Protein AF-A0A4Y2P476-F1 (afdb_monomer)

Secondary structure (DSSP, 8-state):
-HHHHHHHHHHHHHHHHHHHHHHHHHHHHHHHHHHHS---SHHHHHHHHHHHHHH--HHHHHHHHHHHHHHHHHHHHTTT-------

Organism: Araneus ventricosus (NCBI:txid182803)

Mean predicted aligned error: 11.37 Å

Nearest PDB structures (foldseek):
  5j0l-assembly1_A  TM=4.330E-01  e=9.717E+00  synthetic construct

pLDDT: mean 73.19, std 14.86, range [38.34, 90.94]

Radius o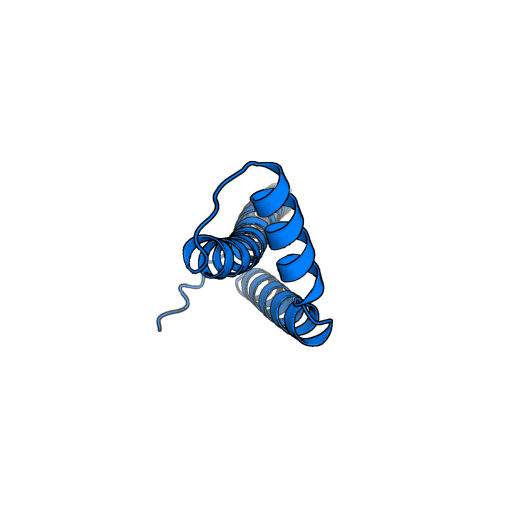f gyration: 17.61 Å; Cα contacts (8 Å, |Δi|>4): 32; chains: 1; bounding box: 45×26×41 Å

Solvent-accessible surface area (backbone atoms only — not comparable to full-atom values): 5103 Å² total; per-residue (Å²): 118,64,68,61,55,52,50,50,56,46,50,56,53,46,53,56,50,52,55,45,50,56,50,48,49,56,49,51,53,52,46,57,58,54,75,72,48,92,73,90,47,73,67,54,47,54,51,49,53,53,52,52,58,69,66,60,43,72,66,58,54,49,51,54,50,49,54,49,49,48,52,51,50,50,37,59,73,45,75,66,52,83,78,79,83,76,132

Sequence (87 aa):
MERFSQLGCRLHRSLSRDLNLSRLFLWGYVKNIVDQSPIRDTDELKSQITSVIQTVDSVMLHRTWLEFSYRLDALRTTNGAYIEIVE

Structure (mmCIF, N/CA/C/O backbone):
data_AF-A0A4Y2P476-F1
#
_entry.id   AF-A0A4Y2P476-F1
#
loop_
_atom_site.group_PDB
_atom_site.id
_atom_site.type_symbol
_atom_site.label_atom_id
_atom_site.label_alt_id
_atom_site.label_comp_id
_atom_site.label_asym_id
_atom_site.label_entity_id
_atom_site.label_seq_id
_atom_site.pdbx_PDB_ins_code
_atom_site.Cartn_x
_atom_site.Cartn_y
_atom_site.Cartn_z
_atom_site.occupancy
_atom_site.B_iso_or_equiv
_atom_site.auth_seq_id
_atom_site.auth_comp_id
_atom_site.auth_asym_id
_atom_site.auth_atom_id
_atom_site.pdbx_PDB_model_num
ATOM 1 N N . MET A 1 1 ? 27.162 13.569 -24.378 1.00 46.75 1 MET A N 1
ATOM 2 C CA . MET A 1 1 ? 26.885 13.959 -22.976 1.00 46.75 1 MET A CA 1
ATOM 3 C C . MET A 1 1 ? 25.377 13.999 -22.681 1.00 46.75 1 MET A C 1
ATOM 5 O O . MET A 1 1 ? 24.970 13.543 -21.623 1.00 46.75 1 MET A O 1
ATOM 9 N N . GLU A 1 2 ? 24.527 14.406 -23.634 1.00 46.91 2 GLU A N 1
ATOM 10 C CA . GLU A 1 2 ? 23.059 14.496 -23.463 1.00 46.91 2 GLU A CA 1
ATOM 11 C C . GLU A 1 2 ? 22.313 13.170 -23.236 1.00 46.91 2 GLU A C 1
ATOM 13 O O . GLU A 1 2 ? 21.328 13.156 -22.502 1.00 46.91 2 GLU A O 1
ATOM 18 N N . ARG A 1 3 ? 22.771 12.038 -23.800 1.00 41.88 3 ARG A N 1
ATOM 19 C CA . ARG A 1 3 ? 22.117 10.728 -23.574 1.00 41.88 3 ARG A CA 1
ATOM 20 C C . ARG A 1 3 ? 22.150 10.307 -22.102 1.00 41.88 3 ARG A C 1
ATOM 22 O O . ARG A 1 3 ? 21.160 9.770 -21.625 1.00 41.88 3 ARG A O 1
ATOM 29 N N . PHE A 1 4 ? 23.233 10.599 -21.377 1.00 39.12 4 PHE A N 1
ATOM 30 C CA . PHE A 1 4 ? 23.341 10.295 -19.946 1.00 39.12 4 PHE A CA 1
ATOM 31 C C . PHE A 1 4 ? 22.429 11.195 -19.101 1.00 39.12 4 PHE A C 1
ATOM 33 O O . PHE A 1 4 ? 21.744 10.686 -18.217 1.00 39.12 4 PHE A O 1
ATOM 40 N N . SER A 1 5 ? 22.315 12.488 -19.437 1.00 54.97 5 SER A N 1
ATOM 41 C CA . SER A 1 5 ? 21.321 13.378 -18.813 1.00 54.97 5 SER A CA 1
ATOM 42 C C . SER A 1 5 ? 19.885 12.929 -19.092 1.00 54.97 5 SER A C 1
ATOM 44 O O . SER A 1 5 ? 1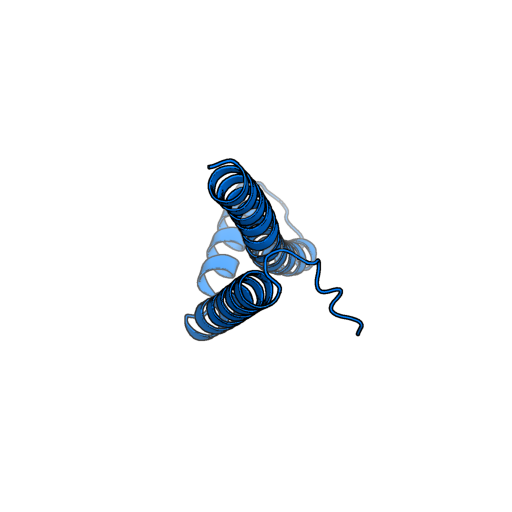9.065 12.895 -18.180 1.00 54.97 5 SER A O 1
ATOM 46 N N . GLN A 1 6 ? 19.565 12.518 -20.324 1.00 54.78 6 GLN A N 1
ATOM 47 C CA . GLN A 1 6 ? 18.225 12.027 -20.662 1.00 54.78 6 GLN A CA 1
ATOM 48 C C . GLN A 1 6 ? 17.885 10.700 -19.977 1.00 54.78 6 GLN A C 1
ATOM 50 O O . GLN A 1 6 ? 16.755 10.540 -19.521 1.00 54.78 6 GLN A O 1
ATOM 55 N N . LEU A 1 7 ? 18.834 9.765 -19.886 1.00 53.81 7 LEU A N 1
ATOM 56 C CA . LEU A 1 7 ? 18.676 8.521 -19.127 1.00 53.81 7 LEU A CA 1
ATOM 57 C C . LEU A 1 7 ? 18.464 8.814 -17.638 1.00 53.81 7 LEU A C 1
ATOM 59 O O . LEU A 1 7 ? 17.536 8.266 -17.051 1.00 53.81 7 LEU A O 1
ATOM 63 N N . GLY A 1 8 ? 19.222 9.748 -17.056 1.00 58.50 8 GLY A N 1
ATOM 64 C CA . GLY A 1 8 ? 19.022 10.207 -15.679 1.00 58.50 8 GLY A CA 1
ATOM 65 C C . GLY A 1 8 ? 17.626 10.794 -15.443 1.00 58.50 8 GLY A C 1
ATOM 66 O O . GLY A 1 8 ? 16.932 10.387 -14.514 1.00 58.50 8 GLY A O 1
ATOM 67 N N . CYS A 1 9 ? 17.152 11.678 -16.327 1.00 56.69 9 CYS A N 1
ATOM 68 C CA . CYS A 1 9 ? 15.807 12.251 -16.229 1.00 56.69 9 CYS A CA 1
ATOM 69 C C . CYS A 1 9 ? 14.688 11.213 -16.430 1.00 56.69 9 CYS A C 1
ATOM 71 O O . CYS A 1 9 ? 13.634 11.331 -15.803 1.00 56.69 9 CYS A O 1
ATOM 73 N N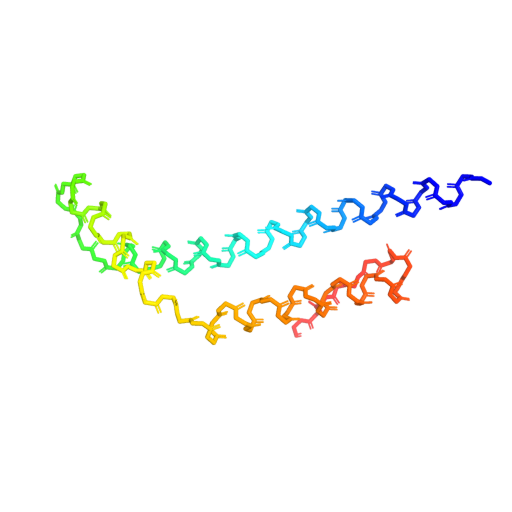 . ARG A 1 10 ? 14.885 10.207 -17.295 1.00 55.12 10 ARG A N 1
ATOM 74 C CA . ARG A 1 10 ? 13.910 9.124 -17.534 1.00 55.12 10 ARG A CA 1
ATOM 75 C C . ARG A 1 10 ? 13.860 8.138 -16.369 1.00 55.12 10 ARG A C 1
ATOM 77 O O . ARG A 1 10 ? 12.766 7.774 -15.948 1.00 55.12 10 ARG A O 1
ATOM 84 N N . LEU A 1 11 ? 15.010 7.764 -15.813 1.00 56.69 11 LEU A N 1
ATOM 85 C CA . LEU A 1 11 ? 15.104 6.888 -14.643 1.00 56.69 11 LEU A CA 1
ATOM 86 C C . LEU A 1 11 ? 14.521 7.563 -13.397 1.00 56.69 11 LEU A C 1
ATOM 88 O O . LEU A 1 11 ? 13.707 6.956 -12.712 1.00 56.69 11 LEU A O 1
ATOM 92 N N . HIS A 1 12 ? 14.829 8.843 -13.164 1.00 59.00 12 HIS A N 1
ATOM 93 C CA . HIS A 1 12 ? 14.231 9.621 -12.072 1.00 59.00 12 HIS A CA 1
ATOM 94 C C . HIS A 1 12 ? 12.698 9.692 -12.181 1.00 59.00 12 HIS A C 1
ATOM 96 O O . HIS A 1 12 ? 11.979 9.502 -11.201 1.00 59.00 12 HIS A O 1
ATOM 102 N N . ARG A 1 13 ? 12.175 9.917 -13.393 1.00 57.50 13 ARG A N 1
ATOM 103 C CA . ARG A 1 13 ? 10.729 10.008 -13.640 1.00 57.50 13 ARG A CA 1
ATOM 104 C C . ARG A 1 13 ? 10.021 8.653 -13.520 1.00 57.50 13 ARG A C 1
ATOM 106 O O . ARG A 1 13 ? 8.879 8.613 -13.074 1.00 57.50 13 ARG A O 1
ATOM 113 N N . SER A 1 14 ? 10.689 7.565 -13.898 1.00 58.81 14 SER A N 1
ATOM 11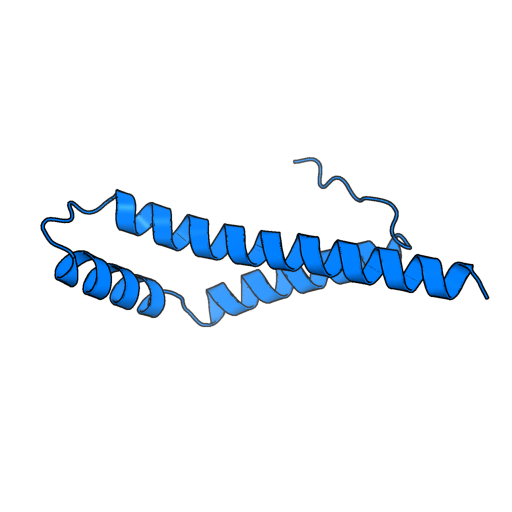4 C CA . SER A 1 14 ? 10.122 6.214 -13.815 1.00 58.81 14 SER A CA 1
ATOM 115 C C . SER A 1 14 ? 10.142 5.696 -12.378 1.00 58.81 14 SER A C 1
ATOM 117 O O . SER A 1 14 ? 9.098 5.308 -11.877 1.00 58.81 14 SER A O 1
ATOM 119 N N . LEU A 1 15 ? 11.247 5.888 -11.647 1.00 61.66 15 LEU A N 1
ATOM 120 C CA . LEU A 1 15 ? 11.323 5.609 -10.209 1.00 61.66 15 LEU A CA 1
ATOM 121 C C . LEU A 1 15 ? 10.251 6.379 -9.418 1.00 61.66 15 LEU A C 1
ATOM 123 O O . LEU A 1 15 ? 9.621 5.827 -8.521 1.00 61.66 15 LEU A O 1
ATOM 127 N N . SER A 1 16 ? 9.990 7.638 -9.789 1.00 63.41 16 SER A N 1
ATOM 128 C CA . SER A 1 16 ? 8.895 8.428 -9.215 1.00 63.41 16 SER A CA 1
ATOM 129 C C . SER A 1 16 ? 7.514 7.829 -9.507 1.00 63.41 16 SER A C 1
ATOM 131 O O . SER A 1 16 ? 6.649 7.859 -8.634 1.00 63.41 16 SER A O 1
ATOM 133 N N . ARG A 1 17 ? 7.301 7.258 -10.700 1.00 61.91 17 ARG A N 1
ATOM 134 C CA . ARG A 1 17 ? 6.046 6.596 -11.079 1.00 61.91 17 ARG A CA 1
ATOM 135 C C . ARG A 1 17 ? 5.872 5.256 -10.362 1.00 61.91 17 ARG A C 1
ATOM 137 O O . ARG A 1 17 ? 4.795 5.006 -9.835 1.00 61.91 17 ARG A O 1
ATOM 144 N N . ASP A 1 18 ? 6.913 4.439 -10.280 1.00 61.66 18 ASP A N 1
ATOM 145 C CA . ASP A 1 18 ? 6.854 3.129 -9.627 1.00 61.66 18 ASP A CA 1
ATOM 146 C C . ASP A 1 18 ? 6.727 3.240 -8.098 1.00 61.66 18 ASP A C 1
ATOM 148 O O . ASP A 1 18 ? 5.988 2.472 -7.485 1.00 61.66 18 ASP A O 1
ATOM 152 N N . LEU A 1 19 ? 7.354 4.247 -7.471 1.00 65.19 19 LEU A N 1
ATOM 153 C CA . LEU A 1 19 ? 7.135 4.568 -6.050 1.00 65.19 19 LEU A CA 1
ATOM 154 C C . LEU A 1 19 ? 5.706 5.058 -5.793 1.00 65.19 19 LEU A C 1
ATOM 156 O O . LEU A 1 19 ? 5.167 4.892 -4.701 1.00 65.19 19 LEU A O 1
ATOM 160 N N . ASN A 1 20 ? 5.084 5.679 -6.796 1.00 68.19 20 ASN A N 1
ATOM 161 C CA . ASN A 1 20 ? 3.678 6.044 -6.732 1.00 68.19 20 ASN A CA 1
ATOM 162 C C . ASN A 1 20 ? 2.802 4.791 -6.806 1.00 68.19 20 ASN A C 1
ATOM 164 O O . ASN A 1 20 ? 1.875 4.666 -6.024 1.00 68.19 20 ASN A O 1
ATOM 168 N N . LEU A 1 21 ? 3.134 3.826 -7.668 1.00 67.75 21 LEU A N 1
ATOM 169 C CA . LEU A 1 21 ? 2.400 2.563 -7.796 1.00 67.75 21 LEU A CA 1
ATOM 170 C C . LEU A 1 21 ? 2.463 1.712 -6.520 1.00 67.75 21 LEU A C 1
ATOM 172 O O . LEU A 1 21 ? 1.431 1.214 -6.078 1.00 67.75 21 LEU A O 1
ATOM 176 N N . SER A 1 22 ? 3.626 1.599 -5.874 1.00 70.06 22 SER A N 1
ATOM 177 C CA . SER A 1 22 ? 3.738 0.891 -4.590 1.00 70.06 22 SER A CA 1
ATOM 178 C C . SER A 1 22 ? 2.985 1.609 -3.463 1.00 70.06 22 SER A C 1
ATOM 180 O O . SER A 1 22 ? 2.287 0.967 -2.675 1.00 70.06 22 SER A O 1
ATOM 182 N N . ARG A 1 23 ? 3.041 2.949 -3.423 1.00 71.75 23 ARG A N 1
ATOM 183 C CA . ARG A 1 23 ? 2.209 3.755 -2.515 1.00 71.75 23 ARG A CA 1
ATOM 184 C C . ARG A 1 23 ? 0.718 3.600 -2.806 1.00 71.75 23 ARG A C 1
ATOM 186 O O . ARG A 1 23 ? -0.053 3.527 -1.858 1.00 71.75 23 ARG A O 1
ATOM 193 N N . LEU A 1 24 ? 0.312 3.527 -4.074 1.00 71.25 24 LEU A N 1
ATOM 194 C CA . LEU A 1 24 ? -1.075 3.312 -4.495 1.00 71.25 24 LEU A CA 1
ATOM 195 C C . LEU A 1 24 ? -1.573 1.920 -4.097 1.00 71.25 24 LEU A C 1
ATOM 197 O O . LEU A 1 24 ? -2.714 1.806 -3.665 1.00 71.25 24 LEU A O 1
ATOM 201 N N . PHE A 1 25 ? -0.729 0.889 -4.180 1.00 77.06 25 PHE A N 1
ATOM 202 C CA . PHE A 1 25 ? -1.077 -0.464 -3.746 1.00 77.06 25 PHE A CA 1
ATOM 203 C C . PHE A 1 25 ? -1.308 -0.535 -2.234 1.00 77.06 25 PHE A C 1
ATOM 205 O O . PHE A 1 25 ? -2.373 -0.961 -1.789 1.00 77.06 25 PHE A O 1
ATOM 212 N N . LEU A 1 26 ? -0.346 -0.058 -1.435 1.00 78.69 26 LEU A N 1
ATOM 213 C CA . LEU A 1 26 ? -0.474 -0.068 0.024 1.00 78.69 26 LEU A CA 1
ATOM 214 C C . LEU A 1 26 ? -1.647 0.811 0.481 1.00 78.69 26 LEU A C 1
ATOM 216 O O . LEU A 1 26 ? -2.414 0.422 1.358 1.00 78.69 26 LEU A O 1
ATOM 220 N N . TRP A 1 27 ? -1.825 1.973 -0.151 1.00 82.62 27 TRP A N 1
ATOM 221 C CA . TRP A 1 27 ? -2.962 2.848 0.113 1.00 82.62 27 TRP A CA 1
ATOM 222 C C . TRP A 1 27 ? -4.295 2.204 -0.274 1.00 82.62 27 TRP A C 1
ATOM 224 O O . TRP A 1 27 ? -5.248 2.287 0.493 1.00 82.62 27 TRP A O 1
ATOM 234 N N . GLY A 1 28 ? -4.365 1.523 -1.420 1.00 85.06 28 GLY A N 1
ATOM 235 C CA . GLY A 1 28 ? -5.547 0.780 -1.854 1.00 85.06 28 GLY A CA 1
ATOM 236 C C . GLY A 1 28 ? -5.913 -0.347 -0.889 1.00 85.06 28 GLY A C 1
ATOM 237 O O . GLY A 1 28 ? -7.085 -0.503 -0.557 1.00 85.06 28 GLY A O 1
ATOM 238 N N . TYR A 1 29 ? -4.915 -1.069 -0.373 1.00 83.88 29 TYR A N 1
ATOM 239 C CA . TYR A 1 29 ? -5.103 -2.106 0.642 1.00 83.88 29 TYR A CA 1
ATOM 240 C C . TYR A 1 29 ? -5.649 -1.535 1.956 1.00 83.88 29 TYR A C 1
ATOM 242 O O . TYR A 1 29 ? -6.677 -1.998 2.450 1.00 83.88 29 TYR A O 1
ATOM 250 N N . VAL A 1 30 ? -5.004 -0.491 2.490 1.00 85.06 30 VAL A N 1
ATOM 251 C CA . VAL A 1 30 ? -5.440 0.159 3.735 1.00 85.06 30 VAL A CA 1
ATOM 252 C C . VAL A 1 30 ? -6.849 0.722 3.579 1.00 85.06 30 VAL A C 1
ATOM 254 O O . VAL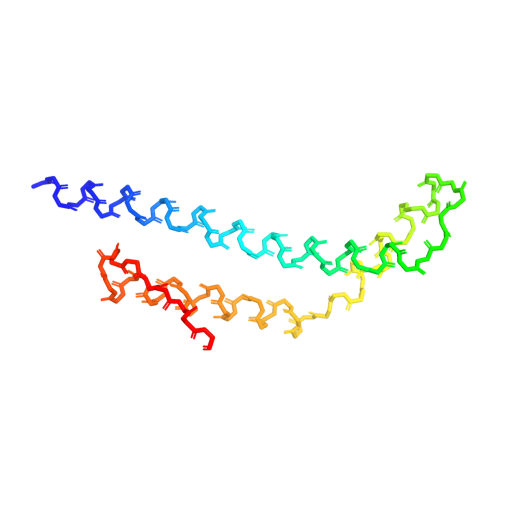 A 1 30 ? -7.708 0.460 4.416 1.00 85.06 30 VAL A O 1
ATOM 257 N N . LYS A 1 31 ? -7.110 1.436 2.480 1.00 85.62 31 LYS A N 1
ATOM 258 C CA . LYS A 1 31 ? -8.419 2.022 2.192 1.00 85.62 31 LYS A CA 1
ATOM 259 C C . LYS A 1 31 ? -9.512 0.956 2.104 1.00 85.62 31 LYS A C 1
ATOM 261 O O . LYS A 1 31 ? -10.557 1.132 2.711 1.00 85.62 31 LYS A O 1
ATOM 266 N N . ASN A 1 32 ? -9.266 -0.157 1.411 1.00 87.81 32 ASN A N 1
ATOM 267 C CA . ASN A 1 32 ? -10.256 -1.225 1.263 1.00 87.81 32 ASN A CA 1
ATOM 268 C C . ASN A 1 32 ? -10.689 -1.819 2.613 1.00 87.81 32 ASN A C 1
ATOM 270 O O . ASN A 1 32 ? -11.858 -2.135 2.792 1.00 87.81 32 ASN A O 1
ATOM 274 N N . ILE A 1 33 ? -9.769 -1.955 3.569 1.00 84.62 33 ILE A N 1
ATOM 275 C CA . ILE A 1 33 ? -10.099 -2.501 4.893 1.00 84.62 33 ILE A CA 1
ATOM 276 C C . ILE A 1 33 ? -10.762 -1.443 5.781 1.00 84.62 33 ILE A C 1
ATOM 278 O O . ILE A 1 33 ? -11.696 -1.751 6.522 1.00 84.62 33 ILE A O 1
ATOM 282 N N . VAL A 1 34 ? -10.304 -0.193 5.684 1.00 84.25 34 VAL A N 1
ATOM 283 C CA . VAL A 1 34 ? -10.892 0.943 6.402 1.00 84.25 34 VAL A CA 1
ATOM 284 C C . VAL A 1 34 ? -12.343 1.179 5.963 1.00 84.25 34 VAL A C 1
ATOM 286 O O . VAL A 1 34 ? -13.214 1.268 6.820 1.00 84.25 34 VAL A O 1
ATOM 289 N N . ASP A 1 35 ? -12.625 1.156 4.656 1.00 84.00 35 ASP A N 1
ATOM 290 C CA . ASP A 1 35 ? -13.970 1.352 4.086 1.00 84.00 35 ASP A CA 1
ATOM 291 C C . ASP A 1 35 ? -14.958 0.222 4.453 1.00 84.00 35 ASP A C 1
ATOM 293 O O . ASP A 1 35 ? -16.173 0.416 4.398 1.00 84.00 35 ASP A O 1
ATOM 297 N N . GLN A 1 36 ? -14.463 -0.964 4.828 1.00 84.56 36 GLN A N 1
ATOM 298 C CA . GLN A 1 36 ? -15.292 -2.121 5.189 1.00 84.56 36 GLN A CA 1
ATOM 299 C C . GLN A 1 36 ? -15.752 -2.129 6.651 1.00 84.56 36 GLN A C 1
ATOM 301 O O . GLN A 1 36 ? -16.674 -2.880 6.975 1.00 84.56 36 GLN A O 1
ATOM 306 N N . SER A 1 37 ? -15.146 -1.328 7.537 1.00 80.62 37 SER A N 1
ATOM 307 C CA . SER A 1 37 ? -15.638 -1.209 8.916 1.00 80.62 37 SER A CA 1
ATOM 308 C C . SER A 1 37 ? -16.331 0.129 9.150 1.00 80.62 37 SER A C 1
ATOM 310 O O . SER A 1 37 ? -15.850 1.166 8.699 1.00 80.62 37 SER A O 1
ATOM 312 N N . PRO A 1 38 ? -17.449 0.138 9.889 1.00 79.50 38 PRO A N 1
ATOM 313 C CA . PRO A 1 38 ? -18.080 1.377 10.307 1.00 79.50 38 PRO A CA 1
ATOM 314 C C . PRO A 1 38 ? -17.181 2.098 11.316 1.00 79.50 38 PRO A C 1
ATOM 316 O O . PRO A 1 38 ? -16.849 1.545 12.359 1.00 79.50 38 PRO A O 1
ATOM 319 N N . ILE A 1 39 ? -16.818 3.342 11.011 1.00 83.12 39 ILE A N 1
ATOM 320 C CA . ILE A 1 39 ? -15.979 4.191 11.862 1.00 83.12 39 ILE A CA 1
ATOM 321 C C . ILE A 1 39 ? -16.875 5.208 12.556 1.00 83.12 39 ILE A C 1
ATOM 323 O O . ILE A 1 39 ? -17.592 5.962 11.895 1.00 83.12 39 ILE A O 1
ATOM 327 N N . ARG A 1 40 ? -16.850 5.229 13.888 1.00 84.44 40 ARG A N 1
ATOM 328 C CA . ARG A 1 40 ? -17.734 6.077 14.701 1.00 84.44 40 ARG A CA 1
ATOM 329 C C . ARG A 1 40 ? -17.022 7.317 15.223 1.00 84.44 40 ARG A C 1
ATOM 331 O O . ARG A 1 40 ? -17.678 8.332 15.437 1.00 84.44 40 ARG A O 1
ATOM 338 N N . ASP A 1 41 ? -15.706 7.236 15.407 1.00 87.50 41 ASP A N 1
ATOM 339 C CA . ASP A 1 41 ? -14.869 8.341 15.871 1.00 87.50 41 ASP A CA 1
ATOM 340 C C . ASP A 1 41 ? -13.439 8.288 15.291 1.00 87.50 41 ASP A C 1
ATOM 342 O O . ASP A 1 41 ? -12.967 7.269 14.782 1.00 87.50 41 ASP A O 1
ATOM 346 N N . THR A 1 42 ? -12.734 9.415 15.380 1.00 89.00 42 THR A N 1
ATOM 347 C CA . THR A 1 42 ? -11.353 9.587 14.920 1.00 89.00 42 THR A CA 1
ATOM 348 C C . THR A 1 42 ? -10.367 8.642 15.617 1.00 89.00 42 THR A C 1
ATOM 350 O O . THR A 1 42 ? -9.402 8.202 14.989 1.00 89.00 42 THR A O 1
ATOM 353 N N . ASP A 1 43 ? -10.571 8.302 16.890 1.00 90.94 43 ASP A N 1
ATOM 354 C CA . ASP A 1 43 ? -9.681 7.372 17.596 1.00 90.94 43 ASP A CA 1
ATOM 355 C C . ASP A 1 43 ? -9.878 5.916 17.149 1.00 90.94 43 ASP A C 1
ATOM 357 O O . ASP A 1 43 ? -8.906 5.159 17.054 1.00 90.94 43 ASP A O 1
ATOM 361 N N . GLU A 1 44 ? -11.098 5.545 16.756 1.00 88.31 44 GLU A N 1
ATOM 362 C CA . GLU A 1 44 ? -11.391 4.247 16.141 1.00 88.31 44 GLU A CA 1
ATOM 363 C C . GLU A 1 44 ? -10.707 4.123 14.773 1.00 88.31 44 GLU A C 1
ATOM 365 O O . GLU A 1 44 ? -10.056 3.114 14.505 1.00 88.31 44 GLU A O 1
ATOM 370 N N . LEU A 1 45 ? -10.729 5.188 13.962 1.00 88.19 45 LEU A N 1
ATOM 371 C CA . LEU A 1 45 ? -9.999 5.243 12.691 1.00 88.19 45 LEU A CA 1
ATOM 372 C C . LEU A 1 45 ? -8.488 5.046 12.883 1.00 88.19 45 LEU A C 1
ATOM 374 O O . LEU A 1 45 ? -7.868 4.264 12.162 1.00 88.19 45 LEU A O 1
ATOM 378 N N . LYS A 1 46 ? -7.873 5.733 13.856 1.00 89.69 46 LYS A N 1
ATOM 379 C CA . LYS A 1 46 ? -6.433 5.579 14.146 1.00 89.69 46 LYS A CA 1
ATOM 380 C C . LYS A 1 46 ? -6.098 4.149 14.564 1.00 89.69 46 LYS A C 1
ATOM 382 O O . LYS A 1 46 ? -5.094 3.595 14.107 1.00 89.69 46 LYS A O 1
ATOM 387 N N . SER A 1 47 ? -6.929 3.560 15.424 1.00 90.31 47 SER A N 1
ATOM 388 C CA . SER A 1 47 ? -6.769 2.178 15.882 1.00 90.31 47 SER A CA 1
ATOM 389 C C . SER A 1 47 ? -6.889 1.193 14.720 1.00 90.31 47 SER A C 1
ATOM 391 O O . SER A 1 47 ? -6.034 0.325 14.541 1.00 90.31 47 SER A O 1
ATOM 393 N N . GLN A 1 48 ? -7.885 1.389 13.857 1.00 89.62 48 GLN A N 1
ATOM 394 C CA . GLN A 1 48 ? -8.111 0.548 12.692 1.00 89.62 48 GLN A CA 1
ATOM 395 C C . GLN A 1 48 ? -6.961 0.646 11.686 1.00 89.62 48 GLN A C 1
ATOM 397 O O . GLN A 1 48 ? -6.435 -0.382 11.274 1.00 89.62 48 GLN A O 1
ATOM 402 N N . ILE A 1 49 ? -6.497 1.854 11.344 1.00 87.88 49 ILE A N 1
ATOM 403 C CA . ILE A 1 49 ? -5.323 2.038 10.474 1.00 87.88 49 ILE A CA 1
ATOM 404 C C . ILE A 1 49 ? -4.100 1.329 11.070 1.00 87.88 49 ILE A C 1
ATOM 406 O O . ILE A 1 49 ? -3.383 0.634 10.353 1.00 87.88 49 ILE A O 1
ATOM 410 N N . THR A 1 50 ? -3.879 1.459 12.381 1.00 90.69 50 THR A 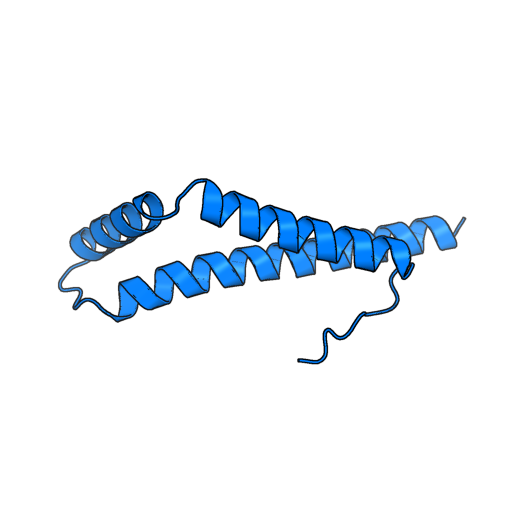N 1
ATOM 411 C CA . THR A 1 50 ? -2.755 0.806 13.070 1.00 90.69 50 THR A CA 1
ATOM 412 C C . THR A 1 50 ? -2.859 -0.714 12.986 1.00 90.69 50 THR A C 1
ATOM 414 O O . THR A 1 50 ? -1.880 -1.377 12.647 1.00 90.69 50 THR A O 1
ATOM 417 N N . SER A 1 51 ? -4.047 -1.267 13.231 1.00 89.56 51 SER A N 1
ATOM 418 C CA . SER A 1 51 ? -4.307 -2.702 13.121 1.00 89.56 51 SER A CA 1
ATOM 419 C C . SER A 1 51 ? -4.091 -3.199 11.692 1.00 89.56 51 SER A C 1
ATOM 421 O O . SER A 1 51 ? -3.392 -4.186 11.487 1.00 89.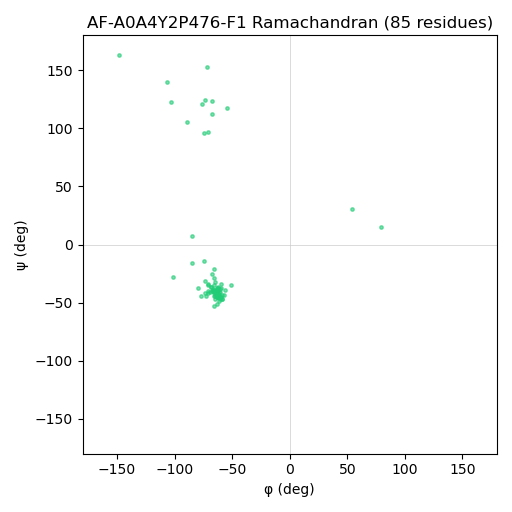56 51 SER A O 1
ATOM 423 N N . VAL A 1 52 ? -4.588 -2.477 10.685 1.00 88.62 52 VAL A N 1
ATOM 424 C CA . VAL A 1 52 ? -4.389 -2.830 9.274 1.00 88.62 52 VAL A CA 1
ATOM 425 C C . VAL A 1 52 ? -2.912 -2.807 8.899 1.00 88.62 52 VAL A C 1
ATOM 427 O O . VAL A 1 52 ? -2.442 -3.744 8.259 1.00 88.62 52 VAL A O 1
ATOM 430 N N . ILE A 1 53 ? -2.151 -1.803 9.337 1.00 86.88 53 ILE A N 1
ATOM 431 C CA . ILE A 1 53 ? -0.700 -1.760 9.113 1.00 86.88 53 ILE A CA 1
ATOM 432 C C . ILE A 1 53 ? -0.014 -2.967 9.767 1.00 86.88 53 ILE A C 1
ATOM 434 O O . ILE A 1 53 ? 0.884 -3.545 9.164 1.00 86.88 53 ILE A O 1
ATOM 438 N N . GLN A 1 54 ? -0.459 -3.398 10.950 1.00 88.56 54 GLN A N 1
ATOM 439 C CA . GLN A 1 54 ? 0.061 -4.604 11.607 1.00 88.56 54 GLN A CA 1
ATOM 440 C C . GLN A 1 54 ? -0.288 -5.904 10.863 1.00 88.56 54 GLN A C 1
ATOM 442 O O . GLN A 1 54 ? 0.456 -6.873 10.982 1.00 88.56 54 GLN A O 1
ATOM 447 N N . THR A 1 55 ? -1.372 -5.938 10.075 1.00 87.56 55 THR A N 1
ATOM 448 C CA . THR A 1 55 ? -1.686 -7.088 9.199 1.00 87.56 55 THR A CA 1
ATOM 449 C C . THR A 1 55 ? -0.803 -7.172 7.956 1.00 87.56 55 THR A C 1
ATOM 451 O O . THR A 1 55 ? -0.798 -8.203 7.283 1.00 87.56 55 THR A O 1
ATOM 454 N N . VAL A 1 56 ? -0.070 -6.104 7.623 1.00 85.56 56 VAL A N 1
ATOM 455 C CA . VAL A 1 56 ? 0.845 -6.107 6.481 1.00 85.56 56 VAL A CA 1
ATOM 456 C C . VAL A 1 56 ? 2.039 -6.991 6.824 1.00 85.56 56 VAL A C 1
ATOM 458 O O . VAL A 1 56 ? 2.990 -6.571 7.481 1.00 85.56 56 VAL A O 1
ATOM 461 N N . ASP A 1 57 ? 1.979 -8.238 6.368 1.00 85.56 57 ASP A N 1
ATOM 462 C CA . ASP A 1 57 ? 3.036 -9.208 6.612 1.00 85.56 57 ASP A CA 1
ATOM 463 C C . ASP A 1 57 ? 4.298 -8.903 5.786 1.00 85.56 57 ASP A C 1
ATOM 465 O O . ASP A 1 57 ? 4.248 -8.353 4.677 1.00 85.56 57 ASP A O 1
ATOM 469 N N . SER A 1 58 ? 5.448 -9.328 6.310 1.00 83.25 58 SER A N 1
ATOM 470 C CA . SER A 1 58 ? 6.745 -9.258 5.629 1.00 83.25 58 SER A CA 1
ATOM 471 C C . SER A 1 58 ? 6.719 -9.852 4.213 1.00 83.25 58 SER A C 1
ATOM 473 O O . SER A 1 58 ? 7.354 -9.312 3.307 1.00 83.25 58 SER A O 1
ATOM 475 N N . VAL A 1 59 ? 5.929 -10.905 3.984 1.00 84.62 59 VAL A N 1
ATOM 476 C CA . VAL A 1 59 ? 5.728 -11.536 2.675 1.00 84.62 59 VAL A CA 1
ATOM 477 C C . VAL A 1 59 ? 5.003 -10.597 1.712 1.00 84.62 59 VAL A C 1
ATOM 479 O O . VAL A 1 59 ? 5.347 -10.538 0.531 1.00 84.62 59 VAL A O 1
ATOM 482 N N . MET A 1 60 ? 4.020 -9.833 2.191 1.00 83.00 60 MET A N 1
ATOM 483 C CA . MET A 1 60 ? 3.265 -8.881 1.374 1.00 83.00 60 MET A CA 1
ATOM 484 C C . MET A 1 60 ? 4.141 -7.692 0.959 1.00 83.00 60 MET A C 1
ATOM 486 O O . MET A 1 60 ? 4.138 -7.288 -0.210 1.00 83.00 60 MET A O 1
ATOM 490 N N . LEU A 1 61 ? 4.971 -7.199 1.883 1.00 82.50 61 LEU A N 1
ATOM 491 C CA . LEU A 1 61 ? 5.998 -6.197 1.585 1.00 82.50 61 LEU A CA 1
ATOM 492 C C . LEU A 1 61 ? 7.039 -6.734 0.602 1.00 82.50 61 LEU A C 1
ATOM 494 O O . LEU A 1 61 ? 7.385 -6.046 -0.355 1.00 82.50 61 LEU A O 1
ATOM 498 N N . HIS A 1 62 ? 7.497 -7.972 0.789 1.00 84.56 62 HIS A N 1
ATOM 499 C CA . HIS A 1 62 ? 8.482 -8.593 -0.090 1.00 84.56 62 HIS A CA 1
ATOM 500 C C . HIS A 1 62 ? 7.956 -8.774 -1.519 1.00 84.56 62 HIS A C 1
ATOM 502 O O . HIS A 1 62 ? 8.665 -8.466 -2.473 1.00 84.56 62 HIS A O 1
ATOM 508 N N . ARG A 1 63 ? 6.698 -9.198 -1.689 1.00 84.12 63 ARG A N 1
ATOM 509 C CA . ARG A 1 63 ? 6.048 -9.297 -3.009 1.00 84.12 63 ARG A CA 1
ATOM 510 C C . ARG A 1 63 ? 5.930 -7.935 -3.690 1.00 84.12 63 ARG A C 1
ATOM 512 O O . ARG A 1 63 ? 6.303 -7.806 -4.850 1.00 84.12 63 ARG A O 1
ATOM 519 N N . THR A 1 64 ? 5.496 -6.916 -2.948 1.00 81.88 64 THR A N 1
ATOM 520 C CA . THR A 1 64 ? 5.413 -5.534 -3.453 1.00 81.88 64 THR A CA 1
ATOM 521 C C . THR A 1 64 ? 6.792 -5.019 -3.878 1.00 81.88 64 THR A C 1
ATOM 523 O O . THR A 1 64 ? 6.940 -4.387 -4.923 1.00 81.88 64 THR A O 1
ATOM 526 N N . TRP A 1 65 ? 7.825 -5.326 -3.088 1.00 83.88 65 TRP A N 1
ATOM 527 C CA . TRP A 1 65 ? 9.210 -4.982 -3.396 1.00 83.88 65 TRP A CA 1
ATOM 528 C C . TRP A 1 65 ? 9.737 -5.706 -4.639 1.00 83.88 65 TRP A C 1
ATOM 530 O O . TRP A 1 65 ? 10.436 -5.104 -5.457 1.00 83.88 65 TRP A O 1
ATOM 540 N N . LEU A 1 66 ? 9.392 -6.984 -4.804 1.00 85.50 66 LEU A N 1
ATOM 541 C CA . LEU A 1 66 ? 9.775 -7.778 -5.967 1.00 85.50 66 LEU A CA 1
ATOM 542 C C . LEU A 1 66 ? 9.130 -7.230 -7.242 1.00 85.50 66 LEU A C 1
ATOM 544 O O . LEU A 1 66 ? 9.813 -7.074 -8.247 1.00 85.50 66 LEU A O 1
ATOM 548 N N . GLU A 1 67 ? 7.848 -6.876 -7.192 1.00 82.06 67 GLU A N 1
AT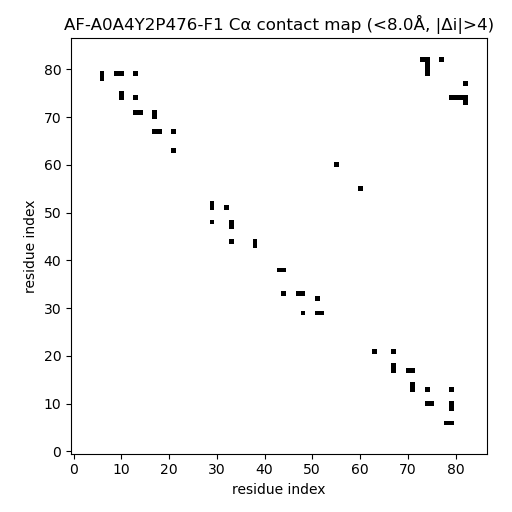OM 549 C CA . GLU A 1 67 ? 7.141 -6.297 -8.334 1.00 82.06 67 GLU A CA 1
ATOM 550 C C . GLU A 1 67 ? 7.689 -4.914 -8.711 1.00 82.06 67 GLU A C 1
ATOM 552 O O . GLU A 1 67 ? 7.899 -4.619 -9.888 1.00 82.06 67 GLU A O 1
ATOM 557 N N . PHE A 1 68 ? 8.014 -4.090 -7.714 1.00 79.81 68 PHE A N 1
ATOM 558 C CA . PHE A 1 68 ? 8.709 -2.822 -7.924 1.00 79.81 68 PHE A CA 1
ATOM 559 C C . PHE A 1 68 ? 10.086 -3.025 -8.575 1.00 79.81 68 PHE A C 1
ATOM 561 O O . PHE A 1 68 ? 10.425 -2.350 -9.547 1.00 79.81 68 PHE A O 1
ATOM 568 N N . SER A 1 69 ? 10.859 -3.994 -8.082 1.00 81.75 69 SER A N 1
ATOM 569 C CA . SER A 1 69 ? 12.178 -4.336 -8.624 1.00 81.75 69 SER A CA 1
ATOM 570 C C . SER A 1 69 ? 12.084 -4.878 -10.052 1.00 81.75 69 SER A C 1
ATOM 572 O O . SER A 1 69 ? 12.892 -4.502 -10.896 1.00 81.75 69 SER A O 1
ATOM 574 N N . TYR A 1 70 ? 11.069 -5.696 -10.346 1.00 82.62 70 TYR A N 1
ATOM 575 C CA . TYR A 1 70 ? 10.784 -6.200 -11.687 1.00 82.62 70 TYR A CA 1
ATOM 576 C C . TYR A 1 70 ? 10.472 -5.062 -12.661 1.00 82.62 70 TYR A C 1
ATOM 578 O O . TYR A 1 70 ? 11.071 -4.993 -13.729 1.00 82.62 70 TYR A O 1
ATOM 586 N N . ARG A 1 71 ? 9.591 -4.125 -12.288 1.00 77.19 71 ARG A N 1
ATOM 587 C CA . ARG A 1 71 ? 9.260 -2.966 -13.137 1.00 77.19 71 ARG A CA 1
ATOM 588 C C . ARG A 1 71 ? 10.471 -2.066 -13.368 1.00 77.19 71 ARG A C 1
ATOM 590 O O . ARG A 1 71 ? 10.694 -1.625 -14.495 1.00 77.19 71 ARG A O 1
ATOM 597 N N . LEU A 1 72 ? 11.291 -1.847 -12.339 1.00 76.81 72 LEU A N 1
ATOM 598 C CA . LEU A 1 72 ? 12.547 -1.107 -12.471 1.00 76.81 72 LEU A CA 1
ATOM 599 C C . LEU A 1 72 ? 13.537 -1.792 -13.415 1.00 76.81 72 LEU A C 1
ATOM 601 O 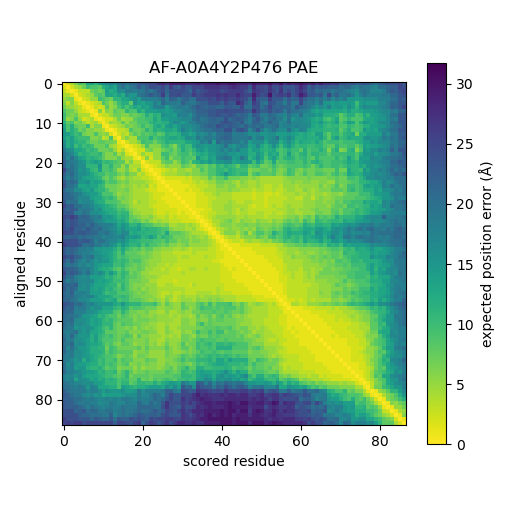O . LEU A 1 72 ? 14.164 -1.120 -14.237 1.00 76.81 72 LEU A O 1
ATOM 605 N N . ASP A 1 73 ? 13.678 -3.110 -13.313 1.00 80.88 73 ASP A N 1
ATOM 606 C CA . ASP A 1 73 ? 14.566 -3.875 -14.185 1.00 80.88 73 ASP A CA 1
ATOM 607 C C . ASP A 1 73 ? 14.046 -3.909 -15.630 1.00 80.88 73 ASP A C 1
ATOM 609 O O . ASP A 1 73 ? 14.807 -3.740 -16.586 1.00 80.88 73 ASP A O 1
ATOM 613 N N . ALA A 1 74 ? 12.726 -3.989 -15.800 1.00 75.81 74 ALA A N 1
ATOM 614 C CA . ALA A 1 74 ? 12.070 -3.902 -17.095 1.00 75.81 74 ALA A CA 1
ATOM 615 C C . ALA A 1 74 ? 12.297 -2.522 -17.748 1.00 75.81 74 ALA A C 1
ATOM 617 O O . ALA A 1 74 ? 12.710 -2.455 -18.904 1.00 75.81 74 ALA A O 1
ATOM 618 N N . LEU A 1 75 ? 12.158 -1.423 -16.994 1.00 73.56 75 LEU A N 1
ATOM 619 C CA . LEU A 1 75 ? 12.467 -0.056 -17.446 1.00 73.56 75 LEU A CA 1
ATOM 620 C C . LEU A 1 75 ? 13.939 0.143 -17.815 1.00 73.56 75 LEU A C 1
ATOM 622 O O . LEU A 1 75 ? 14.260 0.878 -18.758 1.00 73.56 75 LEU A O 1
ATOM 626 N N . ARG A 1 76 ? 14.841 -0.485 -17.053 1.00 72.50 76 ARG A N 1
ATOM 627 C CA . ARG A 1 76 ? 16.277 -0.480 -17.334 1.00 72.50 76 ARG A CA 1
ATOM 628 C C . ARG A 1 76 ? 16.567 -1.209 -18.643 1.00 72.50 76 ARG A C 1
ATOM 630 O O . ARG A 1 76 ? 17.318 -0.692 -19.467 1.00 72.50 76 ARG A O 1
ATOM 637 N N . THR A 1 77 ? 15.942 -2.364 -18.845 1.00 73.06 77 THR A N 1
ATOM 638 C CA . THR A 1 77 ? 16.117 -3.210 -20.032 1.00 73.06 77 THR A CA 1
ATOM 639 C C . THR A 1 77 ? 15.537 -2.556 -21.284 1.00 73.06 77 THR A C 1
ATOM 641 O O . THR A 1 77 ? 16.146 -2.614 -22.350 1.00 73.06 77 THR A O 1
ATOM 644 N N . THR A 1 78 ? 14.420 -1.837 -21.162 1.00 64.19 78 THR A N 1
ATOM 645 C CA . THR A 1 78 ? 13.816 -1.109 -22.286 1.00 64.19 78 THR A CA 1
ATOM 646 C C . THR A 1 78 ? 14.408 0.275 -22.522 1.00 64.19 78 THR A C 1
ATOM 648 O O . THR A 1 78 ? 13.920 1.017 -23.376 1.00 64.19 78 THR A O 1
ATOM 651 N N . ASN A 1 79 ? 15.482 0.646 -21.815 1.00 63.47 79 ASN A N 1
ATOM 652 C CA . ASN A 1 79 ? 16.162 1.933 -21.968 1.00 63.47 79 ASN A CA 1
ATOM 653 C C . ASN A 1 79 ? 15.192 3.136 -21.822 1.00 63.47 79 ASN A C 1
ATOM 655 O O . ASN A 1 79 ? 15.371 4.184 -22.452 1.00 63.47 79 ASN A O 1
ATOM 659 N N . GLY A 1 80 ? 14.135 2.974 -21.011 1.00 55.31 80 GLY A N 1
ATOM 660 C CA . GLY A 1 80 ? 13.054 3.947 -20.836 1.00 55.31 80 GLY A CA 1
ATOM 661 C C . GLY A 1 80 ? 11.979 3.964 -21.934 1.00 55.31 80 GLY A C 1
ATOM 662 O O . GLY A 1 80 ? 11.227 4.940 -22.002 1.00 55.31 80 GLY A O 1
ATOM 663 N N . ALA A 1 81 ? 11.896 2.947 -22.798 1.00 55.78 81 ALA A N 1
ATOM 664 C CA . ALA A 1 81 ? 10.718 2.714 -23.629 1.00 55.78 81 ALA A CA 1
ATOM 665 C C . ALA A 1 81 ? 9.614 2.094 -22.755 1.00 55.78 81 ALA A C 1
ATOM 667 O O . ALA A 1 81 ? 9.813 1.079 -22.091 1.00 55.78 81 ALA A O 1
ATOM 668 N N . TYR A 1 82 ? 8.484 2.792 -22.694 1.00 51.72 82 TYR A N 1
ATOM 669 C CA . TYR A 1 82 ? 7.323 2.490 -21.862 1.00 51.72 82 TYR A CA 1
ATOM 670 C C . TYR A 1 82 ? 6.849 1.050 -22.112 1.00 51.72 82 TYR A C 1
ATOM 672 O O . TYR A 1 82 ? 6.469 0.727 -23.234 1.00 51.72 82 TYR A O 1
ATOM 680 N N . ILE A 1 83 ? 6.890 0.189 -21.092 1.00 52.88 83 ILE A N 1
ATOM 681 C CA . ILE A 1 83 ? 6.251 -1.128 -21.157 1.00 52.88 83 ILE A CA 1
ATOM 682 C C . ILE A 1 83 ? 4.823 -0.932 -20.661 1.00 52.88 83 ILE A C 1
ATOM 684 O O . ILE A 1 83 ? 4.603 -0.737 -19.466 1.00 52.88 83 ILE A O 1
ATOM 688 N N . GLU A 1 84 ? 3.862 -0.939 -21.582 1.00 47.78 84 GLU A N 1
ATOM 689 C CA . GLU A 1 84 ? 2.484 -1.255 -21.218 1.00 47.78 84 GLU A CA 1
ATOM 690 C C . GLU A 1 84 ? 2.460 -2.724 -20.804 1.00 47.78 84 GLU A C 1
ATOM 692 O O . GLU A 1 84 ? 2.708 -3.617 -21.614 1.00 47.78 84 GLU A O 1
ATOM 697 N N . ILE A 1 85 ? 2.214 -2.973 -19.520 1.00 48.97 85 ILE A N 1
ATOM 698 C CA . ILE A 1 85 ? 1.773 -4.290 -19.073 1.00 48.97 85 ILE A CA 1
ATOM 699 C C . ILE A 1 85 ? 0.315 -4.371 -19.526 1.00 48.97 85 ILE A C 1
ATOM 701 O O . ILE A 1 85 ? -0.562 -3.782 -18.897 1.00 48.97 85 ILE A O 1
ATOM 705 N N . VAL A 1 86 ? 0.096 -4.986 -20.686 1.00 41.09 86 VAL A N 1
ATOM 706 C CA . VAL A 1 86 ? -1.235 -5.377 -21.158 1.00 41.09 86 VAL A CA 1
ATOM 707 C C . VAL A 1 86 ? -1.656 -6.577 -20.312 1.00 41.09 86 VAL A C 1
ATOM 709 O O . VAL A 1 86 ? -0.885 -7.533 -20.207 1.00 41.09 86 VAL A O 1
ATOM 712 N N . GLU A 1 87 ? -2.817 -6.470 -19.660 1.00 38.34 87 GLU A N 1
ATOM 713 C CA . GLU A 1 87 ? -3.475 -7.590 -18.965 1.00 38.34 87 GLU A CA 1
ATOM 714 C C . GLU A 1 87 ? -3.759 -8.773 -19.898 1.00 38.34 87 GLU A C 1
ATOM 716 O O . GLU A 1 87 ? -4.141 -8.535 -21.069 1.00 38.34 87 GLU A O 1
#

Foldseek 3Di:
DVLVVVLVVLLVVQLVVLVVVLVVVLVVQLCVQLVPDDDDDPVSSVVSSVVSVVVCDPVNVVVSVVVSVVSSVVCVVVSNDDDDPDD

InterPro domains:
  IPR036397 Ribonuclease H superfamily [G3DSA:3.30.420.10] (3-84)